Protein AF-A0A075FW03-F1 (afdb_monomer_lite)

InterPro domains:
  IPR003265 HhH-GPD domain [PF00730] (4-122)
  IPR003265 HhH-GPD domain [SM00478] (2-140)
  IPR003265 HhH-GPD domain [cd00056] (4-118)
  IPR011257 DNA glycosylase [SSF48150] (4-124)
  IPR023170 Helix-hairpin-helix, base-excision DNA repair, C-terminal [G3DSA:1.10.1670.10] (101-140)
  IPR052054 Oxidative DNA damage repair enzyme [PTHR10242] (3-126)

Sequence (140 aa):
MRLKKLCRKFGSRTKFEKREFFVFPRPERLANASLNDLNECGLGYRSKYVLDTSRAIASGEIDFGNLKKANYQTAKESLLKLPGVGDKVADCIMLFSLEKLEAFPLDTWMIKILQKYYTDKFSIEKLLQEKDMKIFIRKS

Foldseek 3Di:
DLQQLQQVQAFDWDDDPNDIDGDRHQLVSLLPDDLVSSVVSVPPPCSVLSNQLSVCVVVVLDDPVVLLVDAPVVNLVSQCVRRPDDLLNSLVCCVPPSVHVLRDRDDPVNLVVCVVPPVVQDDSVCVVPVSDSVSVPPPD

Organism: NCBI:txid1455915

Secondary structure (DSSP, 8-state):
-HHHHHHHHHSPEEEETTEEEEPPPPHHHHHTS-HHHHHHTT-TTHHHHHHHHHHHHHTT---HHHHHHS-HHHHHHHHTTSTT--HHHHHHHHHHHS--TT-----HHHHHHHHHH-TTT--HHHHHHS--THHHHTT-

Structure (mmCIF, N/CA/C/O backbone):
data_AF-A0A075FW03-F1
#
_entry.id   AF-A0A075FW03-F1
#
loop_
_atom_site.group_PDB
_atom_site.id
_atom_site.type_symbol
_atom_site.label_atom_id
_atom_site.label_alt_id
_atom_site.label_comp_id
_atom_site.label_asym_id
_atom_site.label_entity_id
_atom_site.label_seq_id
_atom_site.pdbx_PDB_ins_code
_atom_site.Cartn_x
_atom_site.Cartn_y
_atom_site.Cartn_z
_atom_site.occupancy
_atom_site.B_iso_or_equiv
_atom_site.auth_seq_id
_atom_site.auth_comp_id
_atom_site.auth_asym_id
_atom_site.auth_atom_id
_atom_site.pdbx_PDB_model_num
ATOM 1 N N . MET A 1 1 ? 1.815 14.020 -12.569 1.00 67.75 1 MET A N 1
ATOM 2 C CA . MET A 1 1 ? 1.155 12.940 -11.793 1.00 67.75 1 MET A CA 1
ATOM 3 C C . MET A 1 1 ? 2.101 11.741 -11.672 1.00 67.75 1 MET A C 1
ATOM 5 O O . MET A 1 1 ? 2.455 11.168 -12.694 1.00 67.75 1 MET A O 1
ATOM 9 N N . ARG A 1 2 ? 2.566 11.413 -10.455 1.00 89.19 2 ARG A N 1
ATOM 10 C CA . ARG A 1 2 ? 3.664 10.454 -10.167 1.00 89.19 2 ARG A CA 1
ATOM 11 C C . ARG A 1 2 ? 3.401 9.033 -10.687 1.00 89.19 2 ARG A C 1
ATOM 13 O O . ARG A 1 2 ? 4.263 8.453 -11.334 1.00 89.19 2 ARG A O 1
ATOM 20 N N . LEU A 1 3 ? 2.171 8.534 -10.531 1.00 92.88 3 LEU A N 1
ATOM 21 C CA . LEU A 1 3 ? 1.757 7.225 -11.060 1.00 92.88 3 LEU A CA 1
ATOM 22 C C . LEU A 1 3 ? 1.914 7.121 -12.585 1.00 92.88 3 LEU A C 1
ATOM 24 O O . LEU A 1 3 ? 2.368 6.100 -13.080 1.00 92.88 3 LEU A O 1
ATOM 28 N N . LYS A 1 4 ? 1.644 8.199 -13.339 1.00 93.69 4 LYS A N 1
ATOM 29 C CA . LYS A 1 4 ? 1.862 8.204 -14.798 1.00 93.69 4 LYS A CA 1
ATOM 30 C C . LYS A 1 4 ? 3.344 8.047 -15.158 1.00 93.69 4 LYS A C 1
ATOM 32 O O . LYS A 1 4 ? 3.642 7.412 -16.162 1.00 93.69 4 LYS A O 1
ATOM 37 N N . LYS A 1 5 ? 4.266 8.609 -14.362 1.00 95.88 5 LYS A N 1
ATOM 38 C CA . LYS A 1 5 ? 5.715 8.417 -14.561 1.00 95.88 5 LYS A CA 1
ATOM 39 C C . LYS A 1 5 ? 6.112 6.964 -14.296 1.00 95.88 5 LYS A C 1
ATOM 41 O O . LYS A 1 5 ? 6.796 6.377 -15.124 1.00 95.88 5 LYS A O 1
ATOM 46 N N . LEU A 1 6 ? 5.600 6.384 -13.208 1.00 96.44 6 LEU A N 1
ATOM 47 C CA . LEU A 1 6 ? 5.825 4.980 -12.864 1.00 96.44 6 LEU A CA 1
ATOM 48 C C . LEU A 1 6 ? 5.343 4.039 -13.980 1.00 96.44 6 LEU A C 1
ATOM 50 O O . LEU A 1 6 ? 6.113 3.206 -14.449 1.00 96.44 6 LEU A O 1
ATOM 54 N N . CYS A 1 7 ? 4.109 4.218 -14.467 1.00 96.69 7 CYS A N 1
ATOM 55 C CA . CYS A 1 7 ? 3.585 3.419 -15.576 1.00 96.69 7 CYS A CA 1
ATOM 56 C C . CYS A 1 7 ? 4.388 3.633 -16.863 1.00 96.69 7 CYS A C 1
ATOM 58 O O . CYS A 1 7 ? 4.681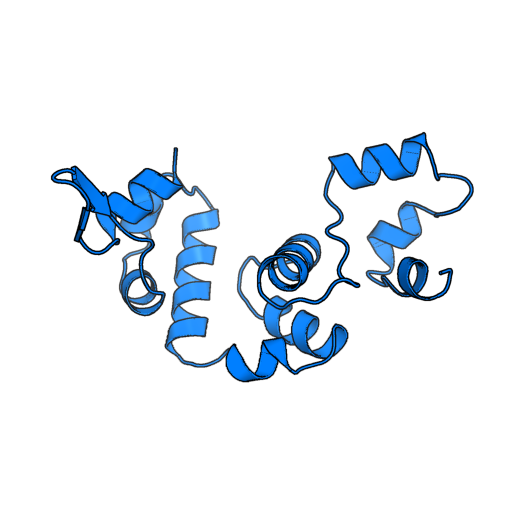 2.675 -17.554 1.00 96.69 7 CYS A O 1
ATOM 60 N N . ARG A 1 8 ? 4.806 4.857 -17.195 1.00 95.31 8 ARG A N 1
ATOM 61 C CA . ARG A 1 8 ? 5.630 5.081 -18.396 1.00 95.31 8 ARG A CA 1
ATOM 62 C C . ARG A 1 8 ? 6.991 4.384 -18.329 1.00 95.31 8 ARG A C 1
ATOM 64 O O . ARG A 1 8 ? 7.454 3.906 -19.355 1.00 95.31 8 ARG A O 1
ATOM 71 N N . LYS A 1 9 ? 7.622 4.344 -17.149 1.00 96.38 9 LYS A N 1
ATOM 72 C CA . LYS A 1 9 ? 8.961 3.761 -16.972 1.00 96.38 9 LYS A CA 1
ATOM 73 C C . LYS A 1 9 ? 8.931 2.235 -16.841 1.00 96.38 9 LYS A C 1
ATOM 75 O O . LYS A 1 9 ? 9.769 1.563 -17.428 1.00 96.38 9 LYS A O 1
ATOM 80 N N . PHE A 1 10 ? 7.962 1.685 -16.108 1.00 97.31 10 PHE A N 1
ATOM 81 C CA . PHE A 1 10 ? 7.910 0.251 -15.785 1.00 97.31 10 PHE A CA 1
ATOM 82 C C . PHE A 1 10 ? 6.667 -0.469 -16.330 1.00 97.31 10 PHE A C 1
ATOM 84 O O . PHE A 1 10 ? 6.594 -1.695 -16.347 1.00 97.31 10 PHE A O 1
ATOM 91 N N . GLY A 1 11 ? 5.649 0.254 -16.769 1.00 96.56 11 GLY A N 1
ATOM 92 C CA . GLY A 1 11 ? 4.444 -0.339 -17.335 1.00 96.56 11 GLY A CA 1
ATOM 93 C C . GLY A 1 11 ? 4.700 -0.990 -18.689 1.00 96.56 11 GLY A C 1
ATOM 94 O O . GLY A 1 11 ? 5.555 -0.560 -19.462 1.00 96.56 11 GLY A O 1
ATOM 95 N N . SER A 1 12 ? 3.936 -2.033 -19.000 1.00 95.69 12 SER A N 1
ATOM 96 C CA . SER A 1 12 ? 3.938 -2.604 -20.347 1.00 95.69 12 SER A CA 1
ATOM 97 C C . SER A 1 12 ? 3.117 -1.727 -21.292 1.00 95.69 12 SER A C 1
ATOM 99 O O . SER A 1 12 ? 2.070 -1.192 -20.914 1.00 95.69 12 SER A O 1
ATOM 101 N N . ARG A 1 13 ? 3.591 -1.577 -22.531 1.00 95.62 13 ARG A N 1
ATOM 102 C CA . ARG A 1 13 ? 2.870 -0.842 -23.575 1.00 95.62 13 ARG A CA 1
ATOM 103 C C . ARG A 1 13 ? 1.673 -1.657 -24.049 1.00 95.62 13 ARG A C 1
ATOM 105 O O . ARG A 1 13 ? 1.799 -2.851 -24.297 1.00 95.62 13 ARG A O 1
ATOM 112 N N . THR A 1 14 ? 0.532 -0.996 -24.197 1.00 95.06 14 THR A N 1
ATOM 113 C CA . THR A 1 14 ? -0.678 -1.559 -24.801 1.00 95.06 14 THR A CA 1
ATOM 114 C C . THR A 1 14 ? -1.313 -0.549 -25.751 1.00 95.06 14 THR A C 1
ATOM 116 O O . THR A 1 14 ? -1.100 0.660 -25.617 1.00 95.06 14 THR A O 1
ATOM 119 N N . LYS A 1 15 ? -2.074 -1.038 -26.731 1.00 95.62 15 LYS A N 1
ATOM 120 C CA . LYS A 1 15 ? -2.795 -0.217 -27.705 1.00 95.62 15 LYS A CA 1
ATOM 121 C C . LYS A 1 15 ? -4.287 -0.457 -27.562 1.00 95.62 15 LYS A C 1
ATOM 123 O O . LYS A 1 15 ? -4.732 -1.598 -27.566 1.00 95.62 15 LYS A O 1
ATOM 128 N N . PHE A 1 16 ? -5.044 0.627 -27.477 1.00 93.31 16 PHE A N 1
ATOM 129 C CA . PHE A 1 16 ? -6.501 0.599 -27.482 1.00 93.31 16 PHE A CA 1
ATOM 130 C C . PHE A 1 16 ? -7.000 1.776 -28.321 1.00 93.31 16 PHE A C 1
ATOM 132 O O . PHE A 1 16 ? -6.510 2.891 -28.153 1.00 93.31 16 PHE A O 1
ATOM 139 N N . GLU A 1 17 ? -7.894 1.521 -29.280 1.00 92.00 17 GLU A N 1
ATOM 140 C CA . GLU A 1 17 ? -8.464 2.548 -30.174 1.00 92.00 17 GLU A CA 1
ATOM 141 C C . GLU A 1 17 ? -7.416 3.498 -30.793 1.00 92.00 17 GLU A C 1
ATOM 143 O O . GLU A 1 17 ? -7.543 4.721 -30.766 1.00 92.00 17 GLU A O 1
ATOM 148 N N . LYS A 1 18 ? -6.331 2.928 -31.342 1.00 92.81 18 LYS A N 1
ATOM 149 C CA . LYS A 1 18 ? -5.205 3.664 -31.963 1.00 92.81 18 LYS A CA 1
ATOM 150 C C . LYS A 1 18 ? -4.427 4.589 -31.008 1.00 92.81 18 LYS A C 1
ATOM 152 O O . LYS A 1 18 ? -3.574 5.346 -31.464 1.00 92.81 18 LYS A O 1
ATOM 157 N N . ARG A 1 19 ? -4.661 4.512 -29.696 1.00 93.25 19 ARG A N 1
ATOM 158 C CA . ARG A 1 19 ? -3.901 5.230 -28.664 1.00 93.25 19 ARG A CA 1
ATOM 159 C C . ARG A 1 19 ? -2.996 4.272 -27.903 1.00 93.25 19 ARG A C 1
ATOM 161 O O . ARG A 1 19 ? -3.362 3.130 -27.625 1.00 93.25 19 ARG A O 1
ATOM 168 N N . GLU A 1 20 ? -1.802 4.749 -27.571 1.00 93.94 20 GLU A N 1
ATOM 169 C CA . GLU A 1 20 ? -0.844 3.997 -26.765 1.00 93.94 20 GLU A CA 1
ATOM 170 C C . GLU A 1 20 ? -1.005 4.321 -25.282 1.00 93.94 20 GLU A C 1
ATOM 172 O O . GLU A 1 20 ? -1.053 5.484 -24.874 1.00 93.94 20 GLU A O 1
ATOM 177 N N . PHE A 1 21 ? -1.033 3.271 -24.469 1.00 94.31 21 PHE A N 1
ATOM 178 C CA . PHE A 1 21 ? -1.115 3.351 -23.021 1.00 94.31 21 PHE A CA 1
ATOM 179 C C . PHE A 1 21 ? 0.000 2.533 -22.384 1.00 94.31 21 PHE A C 1
ATOM 181 O O . PHE A 1 21 ? 0.539 1.596 -22.972 1.00 94.31 21 PHE A O 1
ATOM 188 N N . PHE A 1 22 ? 0.312 2.878 -21.140 1.00 96.00 22 PHE A N 1
ATOM 189 C CA . PHE A 1 22 ? 1.193 2.096 -20.291 1.00 96.00 22 PHE A CA 1
ATOM 190 C C . PHE A 1 22 ? 0.382 1.598 -19.103 1.00 96.00 22 PHE A C 1
ATOM 192 O O . PHE A 1 22 ? -0.126 2.409 -18.323 1.00 96.00 22 PHE A O 1
ATOM 199 N N . VAL A 1 23 ? 0.236 0.279 -18.986 1.00 96.00 23 VAL A N 1
ATOM 200 C CA . VAL A 1 23 ? -0.501 -0.330 -17.870 1.00 96.00 23 VAL A CA 1
ATOM 201 C C . VAL A 1 23 ? 0.305 -0.248 -16.579 1.00 96.00 23 VAL A C 1
ATOM 203 O O . VAL A 1 23 ? 1.515 -0.019 -16.602 1.00 96.00 23 VAL A O 1
ATOM 206 N N . PHE A 1 24 ? -0.359 -0.424 -15.438 1.00 96.81 24 PHE A N 1
ATOM 207 C CA . PHE A 1 24 ? 0.337 -0.459 -14.157 1.00 96.81 24 PHE A CA 1
ATOM 208 C C . PHE A 1 24 ? 1.370 -1.607 -14.141 1.00 96.81 24 PHE A C 1
ATOM 210 O O . PHE A 1 24 ? 1.060 -2.705 -14.615 1.00 96.81 24 PHE A O 1
ATOM 217 N N . PRO A 1 25 ? 2.607 -1.365 -13.673 1.00 97.00 25 PRO A N 1
ATOM 218 C CA . PRO A 1 25 ? 3.651 -2.385 -13.658 1.00 97.00 25 PRO A CA 1
ATOM 219 C C . PRO A 1 25 ? 3.298 -3.532 -12.709 1.00 97.00 25 PRO A C 1
ATOM 221 O O . PRO A 1 25 ? 2.714 -3.313 -11.648 1.00 97.00 25 PRO A O 1
ATOM 224 N N . ARG A 1 26 ? 3.699 -4.754 -13.071 1.00 96.00 26 ARG A N 1
ATOM 225 C CA . ARG A 1 26 ? 3.610 -5.894 -12.155 1.00 96.00 26 ARG A CA 1
ATOM 226 C C . ARG A 1 26 ? 4.661 -5.784 -11.036 1.00 96.00 26 ARG A C 1
ATOM 228 O O . ARG A 1 26 ? 5.718 -5.186 -11.281 1.00 96.00 26 ARG A O 1
ATOM 235 N N . PRO A 1 27 ? 4.414 -6.372 -9.850 1.00 96.00 27 PRO A N 1
ATOM 236 C CA . PRO A 1 27 ? 5.351 -6.333 -8.729 1.00 96.00 27 PRO A CA 1
ATOM 237 C C . PRO A 1 27 ? 6.750 -6.837 -9.092 1.00 96.00 27 PRO A C 1
ATOM 239 O O . PRO A 1 27 ? 7.730 -6.203 -8.723 1.00 96.00 27 PRO A O 1
ATOM 242 N N . GLU A 1 28 ? 6.871 -7.890 -9.904 1.00 96.88 28 GLU A N 1
ATOM 243 C CA . GLU A 1 28 ? 8.167 -8.490 -10.258 1.00 96.88 28 GLU A CA 1
ATOM 244 C C . GLU A 1 28 ? 9.049 -7.510 -11.039 1.00 96.88 28 GLU A C 1
ATOM 246 O O . GLU A 1 28 ? 10.271 -7.487 -10.892 1.00 96.88 28 GLU A O 1
ATOM 251 N N . ARG A 1 29 ? 8.441 -6.642 -11.856 1.00 97.56 29 ARG A N 1
ATOM 252 C CA . ARG A 1 29 ? 9.195 -5.617 -12.583 1.00 97.56 29 ARG A CA 1
ATOM 253 C C . ARG A 1 29 ? 9.677 -4.506 -11.654 1.00 97.56 29 ARG A C 1
ATOM 255 O O . ARG A 1 29 ? 10.777 -3.999 -11.846 1.00 97.56 29 ARG A O 1
ATOM 262 N N . LEU A 1 30 ? 8.875 -4.133 -10.659 1.00 97.81 30 LEU A N 1
ATOM 263 C CA . LEU A 1 30 ? 9.276 -3.146 -9.657 1.00 97.81 30 LEU A CA 1
ATOM 264 C C . LEU A 1 30 ? 10.308 -3.715 -8.671 1.00 97.81 30 LEU A C 1
ATOM 266 O O . LEU A 1 30 ? 11.195 -2.983 -8.248 1.00 97.81 30 LEU A O 1
ATOM 270 N N . ALA A 1 31 ? 10.239 -5.009 -8.351 1.00 97.50 31 ALA A N 1
ATOM 271 C CA . ALA A 1 31 ? 11.185 -5.696 -7.470 1.00 97.50 31 ALA A CA 1
ATOM 272 C C . ALA A 1 31 ? 12.620 -5.710 -8.030 1.00 97.50 31 ALA A C 1
ATOM 274 O O . ALA A 1 31 ? 13.585 -5.623 -7.265 1.00 97.50 31 ALA A O 1
ATOM 275 N N . ASN A 1 32 ? 12.734 -5.774 -9.362 1.00 97.62 32 ASN A N 1
ATOM 276 C CA . ASN A 1 32 ? 13.989 -5.736 -10.114 1.00 97.62 32 ASN A CA 1
ATOM 277 C C . ASN A 1 32 ? 14.481 -4.311 -10.435 1.00 97.62 32 ASN A C 1
ATOM 279 O O . ASN A 1 32 ? 15.549 -4.152 -11.022 1.00 97.62 32 ASN A O 1
ATOM 283 N N . ALA A 1 33 ? 13.721 -3.269 -10.088 1.00 97.31 33 ALA A N 1
ATOM 284 C CA . ALA A 1 33 ? 14.141 -1.889 -10.311 1.00 97.31 33 ALA A CA 1
ATOM 285 C C . ALA A 1 33 ? 15.227 -1.462 -9.310 1.00 97.31 33 ALA A C 1
ATOM 287 O O . ALA A 1 33 ? 15.284 -1.948 -8.177 1.00 97.31 33 ALA A O 1
ATOM 288 N N . SER A 1 34 ? 16.055 -0.486 -9.693 1.00 97.31 34 SER A N 1
ATOM 289 C CA . SER A 1 34 ? 16.917 0.191 -8.724 1.00 97.31 34 SER A CA 1
ATOM 290 C C . SER A 1 34 ? 16.117 1.217 -7.911 1.00 97.31 34 SER A C 1
ATOM 292 O O . SER A 1 34 ? 15.124 1.788 -8.376 1.00 97.31 34 SER A O 1
ATOM 294 N N . LEU A 1 35 ? 16.570 1.512 -6.687 1.00 97.38 35 LEU A N 1
ATOM 295 C CA . LEU A 1 35 ? 15.962 2.574 -5.880 1.00 97.38 35 LEU A CA 1
ATOM 296 C C . LEU A 1 35 ? 16.057 3.941 -6.581 1.00 97.38 35 LEU A C 1
ATOM 298 O O . LEU A 1 35 ? 15.125 4.743 -6.493 1.00 97.38 35 LEU A O 1
ATOM 302 N N . ASN A 1 36 ? 17.151 4.190 -7.311 1.00 97.38 36 ASN A N 1
ATOM 303 C CA . ASN A 1 36 ? 17.332 5.419 -8.077 1.00 97.38 36 ASN A CA 1
ATOM 304 C C . ASN A 1 36 ? 16.267 5.562 -9.177 1.00 97.38 36 ASN A C 1
ATOM 306 O O . ASN A 1 36 ? 15.647 6.617 -9.306 1.00 97.38 36 ASN A O 1
ATOM 310 N N . ASP A 1 37 ? 15.954 4.477 -9.890 1.00 96.06 37 ASP A N 1
ATOM 311 C CA . ASP A 1 37 ? 14.937 4.516 -10.940 1.00 96.06 37 ASP A CA 1
ATOM 312 C C . ASP A 1 37 ? 13.543 4.880 -10.418 1.00 96.06 37 ASP A C 1
ATOM 314 O O . ASP A 1 37 ? 12.777 5.579 -11.093 1.00 96.06 37 ASP A O 1
ATOM 318 N N . LEU A 1 38 ? 13.208 4.403 -9.217 1.00 96.56 38 LEU A N 1
ATOM 319 C CA . LEU A 1 38 ? 11.954 4.725 -8.538 1.00 96.56 38 LEU A CA 1
ATOM 320 C C . LEU A 1 38 ? 11.947 6.166 -8.009 1.00 96.56 38 LEU A C 1
ATOM 322 O O . LEU A 1 38 ? 10.910 6.834 -8.068 1.00 96.56 38 LEU A O 1
ATOM 326 N N . ASN A 1 39 ? 13.097 6.682 -7.563 1.00 96.44 39 ASN A N 1
ATOM 327 C CA . ASN A 1 39 ? 13.239 8.080 -7.153 1.00 96.44 39 ASN A CA 1
ATOM 328 C C . ASN A 1 39 ? 12.961 9.049 -8.308 1.00 96.44 39 ASN A C 1
ATOM 330 O O . ASN A 1 39 ? 12.230 10.023 -8.119 1.00 96.44 39 ASN A O 1
ATOM 334 N N . GLU A 1 40 ? 13.426 8.742 -9.520 1.00 96.31 40 GLU A N 1
ATOM 335 C CA . GLU A 1 40 ? 13.143 9.534 -10.728 1.00 96.31 40 GLU A CA 1
ATOM 336 C C . GLU A 1 40 ? 11.640 9.606 -11.070 1.00 96.31 40 GLU A C 1
ATOM 338 O O . GLU A 1 40 ? 11.159 10.572 -11.679 1.00 96.31 40 GLU A O 1
ATOM 343 N N . CYS A 1 41 ? 10.847 8.627 -10.616 1.00 96.19 41 CYS A N 1
ATOM 344 C CA . CYS A 1 41 ? 9.388 8.659 -10.748 1.00 96.19 41 CYS A CA 1
ATOM 345 C C . CYS A 1 41 ? 8.719 9.682 -9.804 1.00 96.19 41 CYS A C 1
ATOM 347 O O . CYS A 1 41 ? 7.522 9.967 -9.940 1.00 96.19 41 CYS A O 1
ATOM 349 N N . GLY A 1 42 ? 9.476 10.284 -8.880 1.00 94.94 42 GLY A N 1
ATOM 350 C CA . GLY A 1 42 ? 9.026 11.344 -7.982 1.00 94.94 42 GLY A CA 1
ATOM 351 C C . GLY A 1 42 ? 8.204 10.845 -6.795 1.00 94.94 42 GLY A C 1
ATOM 352 O O . GLY A 1 42 ? 7.345 11.581 -6.307 1.00 94.94 42 GLY A O 1
ATOM 353 N N . LEU A 1 43 ? 8.419 9.601 -6.353 1.00 93.62 43 LEU A N 1
ATOM 354 C CA . LEU A 1 43 ? 7.735 9.008 -5.195 1.00 93.62 43 LEU A CA 1
ATOM 355 C C . LEU A 1 43 ? 8.270 9.544 -3.849 1.00 93.62 43 LEU A C 1
ATOM 357 O O . LEU A 1 43 ? 7.575 9.456 -2.830 1.00 93.62 43 LEU A O 1
ATOM 361 N N . GLY A 1 44 ? 9.465 10.146 -3.849 1.00 94.94 44 GLY A N 1
ATOM 362 C CA . GLY A 1 44 ? 10.146 10.640 -2.650 1.00 94.94 44 GLY A CA 1
ATOM 363 C C . GLY A 1 44 ? 10.560 9.485 -1.740 1.00 94.94 44 GLY A C 1
ATOM 364 O O . GLY A 1 44 ? 10.917 8.414 -2.219 1.00 94.94 44 GLY A O 1
ATOM 365 N N . TYR A 1 45 ? 10.427 9.652 -0.423 1.00 94.81 45 TYR A N 1
ATOM 366 C CA . TYR A 1 45 ? 10.743 8.591 0.546 1.00 94.81 45 TYR A CA 1
ATOM 367 C C . TYR A 1 45 ? 9.972 7.276 0.307 1.00 94.81 45 TYR A C 1
ATOM 369 O O . TYR A 1 45 ? 10.421 6.205 0.708 1.00 94.81 45 TYR A O 1
ATOM 377 N N . ARG A 1 46 ? 8.827 7.333 -0.391 1.00 96.06 46 ARG A N 1
ATOM 378 C CA . ARG A 1 46 ? 8.008 6.154 -0.709 1.00 96.06 46 ARG A CA 1
ATOM 379 C C . ARG A 1 46 ? 8.645 5.231 -1.745 1.00 96.06 46 ARG A C 1
ATOM 381 O O . ARG A 1 46 ? 8.195 4.096 -1.853 1.00 96.06 46 ARG A O 1
ATOM 388 N N . SER A 1 47 ? 9.668 5.668 -2.485 1.00 97.12 47 SER A N 1
ATOM 389 C CA . SER A 1 47 ? 10.379 4.798 -3.433 1.00 97.12 47 SER A CA 1
ATOM 390 C C . SER A 1 47 ? 10.899 3.533 -2.753 1.00 97.12 47 SER A C 1
ATOM 392 O O . SER A 1 47 ? 10.753 2.447 -3.305 1.00 97.12 47 SER A O 1
ATOM 394 N N . LYS A 1 48 ? 11.431 3.666 -1.528 1.00 97.50 48 LYS A N 1
ATOM 395 C CA . LYS A 1 48 ? 11.915 2.529 -0.737 1.00 97.50 48 LYS A CA 1
ATOM 396 C C . LYS A 1 48 ? 10.780 1.562 -0.394 1.00 97.50 48 LYS A C 1
ATOM 398 O O . LYS A 1 48 ? 10.917 0.369 -0.618 1.00 97.50 48 LYS A O 1
ATOM 403 N N . TYR A 1 49 ? 9.639 2.076 0.066 1.00 97.69 49 TYR A N 1
ATOM 404 C CA . TYR A 1 49 ? 8.473 1.243 0.377 1.00 97.69 49 TYR A CA 1
ATOM 405 C C . TYR A 1 49 ? 7.928 0.514 -0.847 1.00 97.69 49 TYR A C 1
ATOM 407 O O . TYR A 1 49 ? 7.602 -0.663 -0.749 1.00 97.69 49 TYR A O 1
ATOM 415 N N . VAL A 1 50 ? 7.865 1.185 -2.002 1.00 97.62 50 VAL A N 1
ATOM 416 C CA . VAL A 1 50 ? 7.436 0.552 -3.256 1.00 97.62 50 VAL A CA 1
ATOM 417 C C . VAL A 1 50 ? 8.398 -0.563 -3.654 1.00 97.62 50 VAL A C 1
ATOM 419 O O . VAL A 1 50 ? 7.930 -1.640 -4.014 1.00 97.62 50 VAL A O 1
ATOM 422 N N . LEU A 1 51 ? 9.711 -0.337 -3.561 1.00 98.06 51 LEU A N 1
ATOM 423 C CA . LEU A 1 51 ? 10.715 -1.352 -3.878 1.00 98.06 51 LEU A CA 1
ATOM 424 C C . LEU A 1 51 ? 10.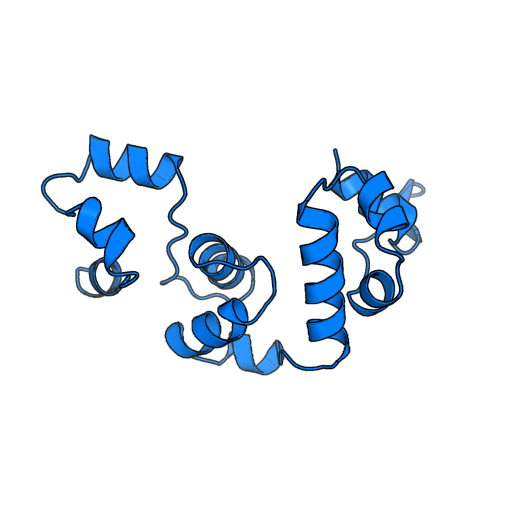600 -2.568 -2.953 1.00 98.06 51 LEU A C 1
ATOM 426 O O . LEU A 1 51 ? 10.446 -3.691 -3.429 1.00 98.06 51 LEU A O 1
ATOM 430 N N . ASP A 1 52 ? 10.632 -2.336 -1.642 1.00 97.62 52 ASP A N 1
ATOM 431 C CA . ASP A 1 52 ? 10.645 -3.407 -0.645 1.00 97.62 52 ASP A CA 1
ATOM 432 C C . ASP A 1 52 ? 9.319 -4.184 -0.641 1.00 97.62 52 ASP A C 1
ATOM 434 O O . ASP A 1 52 ? 9.327 -5.411 -0.626 1.00 97.62 52 ASP A O 1
ATOM 438 N N . THR A 1 53 ? 8.178 -3.494 -0.761 1.00 97.25 53 THR A N 1
ATOM 439 C CA . THR A 1 53 ? 6.862 -4.145 -0.902 1.00 97.25 53 THR A CA 1
ATOM 440 C C . THR A 1 53 ? 6.778 -4.969 -2.180 1.00 97.25 53 THR A C 1
ATOM 442 O O . THR A 1 53 ? 6.257 -6.080 -2.162 1.00 97.25 53 THR A O 1
ATOM 445 N N . SER A 1 54 ? 7.305 -4.461 -3.298 1.00 97.38 54 SER A N 1
ATOM 446 C CA . SER A 1 54 ? 7.300 -5.213 -4.558 1.00 97.38 54 SER A CA 1
ATOM 447 C C . SER A 1 54 ? 8.145 -6.480 -4.457 1.00 97.38 54 SER A C 1
ATOM 449 O O . SER A 1 54 ? 7.757 -7.501 -5.015 1.00 97.38 54 SER A O 1
ATOM 451 N N . ARG A 1 55 ? 9.265 -6.434 -3.721 1.00 97.12 55 ARG A N 1
ATOM 452 C CA . ARG A 1 55 ? 10.105 -7.606 -3.440 1.00 97.12 55 ARG A CA 1
ATOM 453 C C . ARG A 1 55 ? 9.390 -8.628 -2.563 1.00 97.12 55 ARG A C 1
ATOM 455 O O . ARG A 1 55 ? 9.370 -9.786 -2.952 1.00 97.12 55 ARG A O 1
ATOM 462 N N . ALA A 1 56 ? 8.758 -8.197 -1.471 1.00 95.38 56 ALA A N 1
ATOM 463 C CA . ALA A 1 56 ? 7.978 -9.077 -0.594 1.00 95.38 56 ALA A CA 1
ATOM 464 C C . ALA A 1 56 ? 6.809 -9.753 -1.336 1.00 95.38 56 ALA A C 1
ATOM 466 O O . ALA A 1 56 ? 6.502 -10.926 -1.144 1.00 95.38 56 ALA A O 1
ATOM 467 N N . ILE A 1 57 ? 6.155 -9.026 -2.244 1.00 95.31 57 ILE A N 1
ATOM 468 C CA . ILE A 1 57 ? 5.102 -9.606 -3.082 1.00 95.31 57 ILE A CA 1
ATOM 469 C C . ILE A 1 57 ? 5.692 -10.600 -4.092 1.00 95.31 57 ILE A C 1
ATOM 471 O O . ILE A 1 57 ? 5.164 -11.697 -4.247 1.00 95.31 57 ILE A O 1
ATOM 475 N N . ALA A 1 58 ? 6.782 -10.236 -4.772 1.00 95.44 58 ALA A N 1
ATOM 476 C CA . ALA A 1 58 ? 7.410 -11.084 -5.783 1.00 95.44 58 ALA A CA 1
ATOM 477 C C . ALA A 1 58 ? 8.053 -12.358 -5.198 1.00 95.44 58 ALA A C 1
ATOM 479 O O . ALA A 1 58 ? 8.153 -13.355 -5.908 1.00 95.44 58 ALA A O 1
ATOM 480 N N . SER A 1 59 ? 8.467 -12.343 -3.925 1.00 94.62 59 SER A N 1
ATOM 481 C CA . SER A 1 59 ? 8.953 -13.525 -3.195 1.00 94.62 59 SER A CA 1
ATOM 482 C C . SER A 1 59 ? 7.827 -14.460 -2.736 1.00 94.62 59 SER A C 1
ATOM 484 O O . SER A 1 59 ? 8.109 -15.578 -2.311 1.00 94.62 59 SER A O 1
ATOM 486 N N . GLY A 1 60 ? 6.561 -14.036 -2.837 1.00 91.19 60 GLY A N 1
ATOM 487 C CA . GLY A 1 60 ? 5.404 -14.820 -2.408 1.00 91.19 60 GLY A CA 1
ATOM 488 C C . GLY A 1 60 ? 5.085 -14.715 -0.914 1.00 91.19 60 GLY A C 1
ATOM 489 O O . GLY A 1 60 ? 4.330 -15.539 -0.406 1.00 91.19 60 GLY A O 1
ATOM 490 N N . GLU A 1 61 ? 5.605 -13.710 -0.198 1.00 89.38 61 GLU A N 1
ATOM 491 C CA . GLU A 1 61 ? 5.299 -13.507 1.233 1.00 89.38 61 GLU A CA 1
ATOM 492 C C . GLU A 1 61 ? 3.822 -13.164 1.491 1.00 89.38 61 GLU A C 1
ATOM 494 O O . GLU A 1 61 ? 3.332 -13.313 2.613 1.00 89.38 61 GLU A O 1
ATOM 499 N N . ILE A 1 62 ? 3.101 -12.712 0.459 1.00 88.12 62 ILE A N 1
ATOM 500 C CA . ILE A 1 62 ? 1.672 -12.400 0.515 1.00 88.12 62 ILE A CA 1
ATOM 501 C C . ILE A 1 62 ? 0.904 -13.261 -0.486 1.00 88.12 62 ILE A C 1
ATOM 503 O O . ILE A 1 62 ? 1.083 -13.145 -1.698 1.00 88.12 62 ILE A O 1
ATOM 507 N N . ASP A 1 63 ? -0.047 -14.036 0.027 1.00 87.19 63 ASP A N 1
ATOM 508 C CA . ASP A 1 63 ? -1.024 -14.756 -0.783 1.00 87.19 63 ASP A CA 1
ATOM 509 C C . ASP A 1 63 ? -2.319 -13.941 -0.931 1.00 87.19 63 ASP A C 1
ATOM 511 O O . ASP A 1 63 ? -3.217 -13.976 -0.083 1.00 87.19 63 ASP A O 1
ATOM 515 N N . PHE A 1 64 ? -2.437 -13.212 -2.042 1.00 84.94 64 PHE A N 1
ATOM 516 C CA . PHE A 1 64 ? -3.630 -12.413 -2.346 1.00 84.94 64 PHE A CA 1
ATOM 517 C C . PHE A 1 64 ? -4.908 -13.246 -2.526 1.00 84.94 64 PHE A C 1
ATOM 519 O O . PHE A 1 64 ? -5.999 -12.748 -2.239 1.00 84.94 64 PHE A O 1
ATOM 526 N N . GLY A 1 65 ? -4.797 -14.500 -2.978 1.00 85.31 65 GLY A N 1
ATOM 527 C CA . GLY A 1 65 ? -5.949 -15.387 -3.151 1.00 85.31 65 GLY A CA 1
ATOM 528 C C . GLY A 1 65 ? -6.578 -15.753 -1.808 1.00 85.31 65 GLY A C 1
ATOM 529 O O . GLY A 1 65 ? -7.805 -15.763 -1.671 1.00 85.31 65 GLY A O 1
ATOM 530 N N . ASN A 1 66 ? -5.735 -15.975 -0.799 1.00 90.19 66 ASN A N 1
ATOM 531 C CA . ASN A 1 66 ? -6.171 -16.218 0.570 1.00 90.19 66 ASN A CA 1
ATOM 532 C C . ASN A 1 66 ? -6.606 -14.938 1.296 1.00 90.19 66 ASN A C 1
ATOM 534 O O . ASN A 1 66 ? -7.584 -14.988 2.042 1.00 90.19 66 ASN A O 1
ATOM 538 N N . LEU A 1 67 ? -5.986 -13.779 1.032 1.00 93.06 67 LEU A N 1
ATOM 539 C CA . LEU A 1 67 ? -6.380 -12.504 1.656 1.00 93.06 67 LEU A CA 1
ATOM 540 C C . LEU A 1 67 ? -7.856 -12.149 1.438 1.00 93.06 67 LEU A C 1
ATOM 542 O O . LEU A 1 67 ? -8.517 -11.674 2.361 1.00 93.06 67 LEU A O 1
ATOM 546 N N . LYS A 1 68 ? -8.395 -12.395 0.237 1.00 91.88 68 LYS A N 1
ATOM 547 C CA . LYS A 1 68 ? -9.807 -12.101 -0.056 1.00 91.88 68 LYS A CA 1
ATOM 548 C C . LYS A 1 68 ? -10.762 -12.992 0.750 1.00 91.88 68 LYS A C 1
ATOM 550 O O . LYS A 1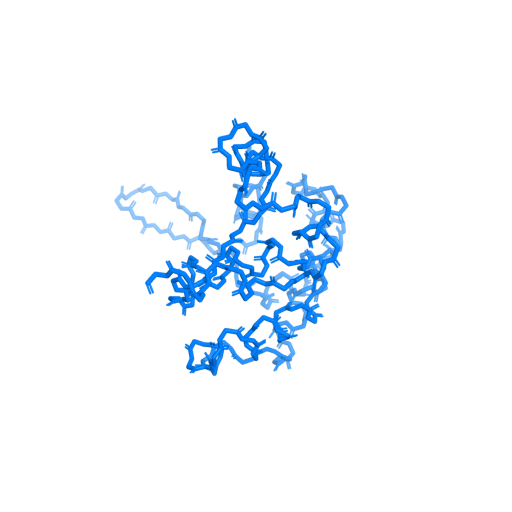 68 ? -11.818 -12.532 1.183 1.00 91.88 68 LYS A O 1
ATOM 555 N N . LYS A 1 69 ? -10.387 -14.252 0.989 1.00 93.62 69 LYS A N 1
ATOM 556 C CA . LYS A 1 69 ? -11.189 -15.233 1.744 1.00 93.62 69 LYS A CA 1
ATOM 557 C C . LYS A 1 69 ? -11.034 -15.091 3.259 1.00 93.62 69 LYS A C 1
ATOM 559 O O . LYS A 1 69 ? -11.959 -15.421 3.995 1.00 93.62 69 LYS A O 1
ATOM 564 N N . ALA A 1 70 ? -9.881 -14.611 3.719 1.00 94.88 70 ALA A N 1
ATOM 565 C CA . ALA A 1 70 ? -9.590 -14.404 5.131 1.00 94.88 70 ALA A CA 1
ATOM 566 C C . ALA A 1 70 ? -10.558 -13.396 5.771 1.00 94.88 70 ALA A C 1
ATOM 568 O O . ALA A 1 70 ? -11.114 -12.527 5.100 1.00 94.88 70 ALA A O 1
ATOM 569 N N . ASN A 1 71 ? -10.760 -13.490 7.085 1.00 94.94 71 ASN A N 1
ATOM 570 C CA . ASN A 1 71 ? -11.500 -12.463 7.818 1.00 94.94 71 ASN A CA 1
ATOM 571 C C . ASN A 1 71 ? -10.701 -11.144 7.876 1.00 94.94 71 ASN A C 1
ATOM 573 O O . ASN A 1 71 ? -9.499 -11.119 7.596 1.00 94.94 71 ASN A O 1
ATOM 577 N N . TYR A 1 72 ? -11.378 -10.061 8.264 1.00 93.50 72 TYR A N 1
ATOM 578 C CA . TYR A 1 72 ? -10.791 -8.730 8.408 1.00 93.50 72 TYR A CA 1
ATOM 579 C C . TYR A 1 72 ? -9.450 -8.729 9.158 1.00 93.50 72 TYR A C 1
ATOM 581 O O . TYR A 1 72 ? -8.458 -8.200 8.660 1.00 93.50 72 TYR A O 1
ATOM 589 N N . GLN A 1 73 ? -9.406 -9.352 10.338 1.00 93.75 73 GLN A N 1
ATOM 590 C CA . GLN A 1 73 ? -8.254 -9.284 11.232 1.00 93.75 73 GLN A CA 1
ATOM 591 C C . GLN A 1 73 ? -7.029 -9.974 10.624 1.00 93.75 73 GLN A C 1
ATOM 593 O O . GLN A 1 73 ? -5.958 -9.378 10.534 1.00 93.75 73 GLN A O 1
ATOM 598 N N . THR A 1 74 ? -7.203 -11.199 10.124 1.00 94.44 74 THR A N 1
ATOM 599 C CA . THR A 1 74 ? -6.126 -11.968 9.489 1.00 94.44 74 THR A CA 1
ATOM 600 C C . THR A 1 74 ? -5.624 -11.293 8.209 1.00 94.44 74 THR A C 1
ATOM 602 O O . THR A 1 74 ? -4.416 -11.271 7.945 1.00 94.44 74 THR A O 1
ATOM 605 N N . ALA A 1 75 ? -6.529 -10.706 7.416 1.00 95.31 75 ALA A N 1
ATOM 606 C CA . ALA A 1 75 ? -6.154 -9.952 6.224 1.00 95.31 75 ALA A CA 1
ATOM 607 C C . ALA A 1 75 ? -5.358 -8.688 6.587 1.00 95.31 75 ALA A C 1
ATOM 609 O O . ALA A 1 75 ? -4.307 -8.436 5.992 1.00 95.31 75 ALA A O 1
ATOM 610 N N . LYS A 1 76 ? -5.801 -7.934 7.603 1.00 94.50 76 LYS A N 1
ATOM 611 C CA . LYS A 1 76 ? -5.100 -6.740 8.087 1.00 94.50 76 LYS A CA 1
ATOM 612 C C . LYS A 1 76 ? -3.702 -7.076 8.594 1.00 94.50 76 LYS A C 1
ATOM 614 O O . LYS A 1 76 ? -2.739 -6.450 8.163 1.00 94.50 76 LYS A O 1
ATOM 619 N N . GLU A 1 77 ? -3.579 -8.077 9.461 1.00 94.56 77 GLU A N 1
ATOM 620 C CA . GLU A 1 77 ? -2.295 -8.517 10.024 1.00 94.56 77 GLU A CA 1
ATOM 621 C C . GLU A 1 77 ? -1.301 -8.932 8.944 1.00 94.56 77 GLU A C 1
ATOM 623 O O . GLU A 1 77 ? -0.109 -8.655 9.054 1.00 94.56 77 GLU A O 1
ATOM 628 N N . SER A 1 78 ? -1.785 -9.561 7.875 1.00 94.94 78 SER A N 1
ATOM 629 C CA . SER A 1 78 ? -0.949 -9.925 6.734 1.00 94.94 78 SER A CA 1
ATOM 630 C C . SER A 1 78 ? -0.492 -8.692 5.948 1.00 94.94 78 SER A C 1
ATOM 632 O O . SER A 1 78 ? 0.689 -8.576 5.632 1.00 94.94 78 SER A O 1
ATOM 634 N N . LEU A 1 79 ? -1.388 -7.734 5.685 1.00 95.56 79 LEU A N 1
ATOM 635 C CA . LEU A 1 79 ? -1.048 -6.493 4.979 1.00 95.56 79 LEU A CA 1
ATOM 636 C C . LEU A 1 79 ? -0.090 -5.595 5.773 1.00 95.56 79 LEU A C 1
ATOM 638 O O . LEU A 1 79 ? 0.774 -4.962 5.176 1.00 95.56 79 LEU A O 1
ATOM 642 N N . LEU A 1 80 ? -0.207 -5.555 7.103 1.00 95.12 80 LEU A N 1
ATOM 643 C CA . LEU A 1 80 ? 0.658 -4.753 7.978 1.00 95.12 80 LEU A CA 1
ATOM 644 C C . LEU A 1 80 ? 2.119 -5.231 8.012 1.00 95.12 80 LEU A C 1
ATOM 646 O O . LEU A 1 80 ? 2.989 -4.491 8.467 1.00 95.12 80 LEU A O 1
ATOM 650 N N . LYS A 1 81 ? 2.413 -6.437 7.511 1.00 94.50 81 LYS A N 1
ATOM 651 C CA . LYS A 1 81 ? 3.794 -6.913 7.328 1.00 94.50 81 LYS A CA 1
ATOM 652 C C . LYS A 1 81 ? 4.498 -6.207 6.165 1.00 94.50 81 LYS A C 1
ATOM 654 O O . LYS A 1 81 ? 5.725 -6.202 6.114 1.00 94.50 81 LYS A O 1
ATOM 659 N N . LEU A 1 82 ? 3.746 -5.608 5.236 1.00 95.69 82 LEU A N 1
ATOM 660 C CA . LEU A 1 82 ? 4.314 -4.960 4.058 1.00 95.69 82 LEU A CA 1
ATOM 661 C C . LEU A 1 82 ? 4.946 -3.596 4.399 1.00 95.69 82 LEU A C 1
ATOM 663 O O . LEU A 1 82 ? 4.307 -2.748 5.032 1.00 95.69 82 LEU A O 1
ATOM 667 N N . PRO A 1 83 ? 6.173 -3.315 3.923 1.00 94.94 83 PRO A N 1
ATOM 668 C CA . PRO A 1 83 ? 6.848 -2.047 4.179 1.00 94.94 83 PRO A CA 1
ATOM 669 C C . PRO A 1 83 ? 6.051 -0.824 3.707 1.00 94.94 83 PRO A C 1
ATOM 671 O O . PRO A 1 83 ? 5.762 -0.652 2.526 1.00 94.94 83 PRO A O 1
ATOM 674 N N . GLY A 1 84 ? 5.755 0.094 4.628 1.00 93.88 84 GLY A N 1
ATOM 675 C CA . GLY A 1 84 ? 5.013 1.320 4.316 1.00 93.88 84 GLY A CA 1
ATOM 676 C C . GLY A 1 84 ? 3.490 1.152 4.265 1.00 93.88 84 GLY A C 1
ATOM 677 O O . GLY A 1 84 ? 2.793 2.117 3.938 1.00 93.88 84 GLY A O 1
ATOM 678 N N . VAL A 1 85 ? 2.965 -0.025 4.624 1.00 95.88 85 VAL A N 1
ATOM 679 C CA . VAL A 1 85 ? 1.534 -0.262 4.840 1.00 95.88 85 VAL A CA 1
ATOM 680 C C . VAL A 1 85 ? 1.225 -0.152 6.335 1.00 95.88 85 VAL A C 1
ATOM 682 O O . VAL A 1 85 ? 1.580 -1.015 7.125 1.00 95.88 85 VAL A O 1
ATOM 685 N N . GLY A 1 86 ? 0.568 0.942 6.727 1.00 93.94 86 GLY A N 1
ATOM 686 C CA . GLY A 1 86 ? -0.007 1.113 8.069 1.00 93.94 86 GLY A CA 1
ATOM 687 C C . GLY A 1 86 ? -1.521 0.901 8.072 1.00 93.94 86 GLY A C 1
ATOM 688 O O . GLY A 1 86 ? -2.109 0.698 7.010 1.00 93.94 86 GLY A O 1
ATOM 689 N N . ASP A 1 87 ? -2.162 1.029 9.237 1.00 92.19 87 ASP A N 1
ATOM 690 C CA . ASP A 1 87 ? -3.592 0.736 9.445 1.00 92.19 87 ASP A CA 1
ATOM 691 C C . ASP A 1 87 ? -4.501 1.338 8.371 1.00 92.19 87 ASP A C 1
ATOM 693 O O . ASP A 1 87 ? -5.191 0.614 7.659 1.00 92.19 87 ASP A O 1
ATOM 697 N N . LYS A 1 88 ? -4.409 2.655 8.160 1.00 93.44 88 LYS A N 1
ATOM 698 C CA . LYS A 1 88 ? -5.193 3.365 7.141 1.00 93.44 88 LYS A CA 1
ATOM 699 C C . LYS A 1 88 ? -4.997 2.785 5.740 1.00 93.44 88 LYS A C 1
ATOM 701 O O . LYS A 1 88 ? -5.944 2.702 4.963 1.00 93.44 88 LYS A O 1
ATOM 706 N N . VAL A 1 89 ? -3.758 2.450 5.375 1.00 96.31 89 VAL A N 1
ATOM 707 C CA . VAL A 1 89 ? -3.439 1.919 4.040 1.00 96.31 89 VAL A CA 1
ATOM 708 C C . VAL A 1 89 ? -3.953 0.488 3.906 1.00 96.31 89 VAL A C 1
ATOM 710 O O . VAL A 1 89 ? -4.542 0.173 2.877 1.00 96.31 89 VAL A O 1
ATOM 713 N N . ALA A 1 90 ? -3.794 -0.339 4.942 1.00 95.94 90 ALA A N 1
ATOM 714 C CA . ALA A 1 90 ? -4.354 -1.685 4.987 1.00 95.94 90 ALA A CA 1
ATOM 715 C C . ALA A 1 90 ? -5.882 -1.645 4.842 1.00 95.94 90 ALA A C 1
ATOM 717 O O . ALA A 1 90 ? -6.424 -2.355 4.002 1.00 95.94 90 ALA A O 1
ATOM 718 N N . ASP A 1 91 ? -6.564 -0.752 5.565 1.00 95.50 91 ASP A N 1
ATOM 719 C CA . ASP A 1 91 ? -8.013 -0.564 5.457 1.00 95.50 91 ASP A CA 1
ATOM 720 C C . ASP A 1 91 ? -8.432 -0.093 4.056 1.00 95.50 91 ASP A C 1
ATOM 722 O O . ASP A 1 91 ? -9.404 -0.604 3.505 1.00 95.50 91 ASP A O 1
ATOM 726 N N . CYS A 1 92 ? -7.669 0.802 3.411 1.00 96.88 92 CYS A N 1
ATOM 727 C CA . CYS A 1 92 ? -7.910 1.154 2.005 1.00 96.88 92 CYS A CA 1
ATOM 728 C C . CYS A 1 92 ? -7.779 -0.059 1.068 1.00 96.88 92 CYS A C 1
ATOM 730 O O . CYS A 1 92 ? -8.602 -0.222 0.171 1.00 96.88 92 CYS A O 1
ATOM 732 N N . ILE A 1 93 ? -6.747 -0.893 1.238 1.00 96.44 93 ILE A N 1
ATOM 733 C CA . ILE A 1 93 ? -6.542 -2.091 0.408 1.00 96.44 93 ILE A CA 1
ATOM 734 C C . ILE A 1 93 ? -7.700 -3.071 0.624 1.00 96.44 93 ILE A C 1
ATOM 736 O O . ILE A 1 93 ? -8.289 -3.551 -0.346 1.00 96.44 93 ILE A O 1
ATOM 740 N N . MET A 1 94 ? -8.059 -3.330 1.881 1.00 95.81 94 MET A N 1
ATOM 741 C CA . MET A 1 94 ? -9.137 -4.246 2.242 1.00 95.81 94 MET A CA 1
ATOM 742 C C . MET A 1 94 ? -10.487 -3.804 1.671 1.00 95.81 94 MET A C 1
ATOM 744 O O . MET A 1 94 ? -11.169 -4.611 1.038 1.00 95.81 94 MET A O 1
ATOM 748 N N . LEU A 1 95 ? -10.825 -2.520 1.809 1.00 96.25 95 LEU A N 1
ATOM 749 C CA . LEU A 1 95 ? -12.081 -1.968 1.308 1.00 96.25 95 LEU A CA 1
ATOM 750 C C . LEU A 1 95 ? -12.147 -1.965 -0.226 1.00 96.25 95 LEU A C 1
ATOM 752 O O . LEU A 1 95 ? -13.138 -2.398 -0.804 1.00 96.25 95 LEU A O 1
ATOM 756 N N . PHE A 1 96 ? -11.097 -1.485 -0.902 1.00 96.44 96 PHE A N 1
ATOM 757 C CA . PHE A 1 96 ? -11.14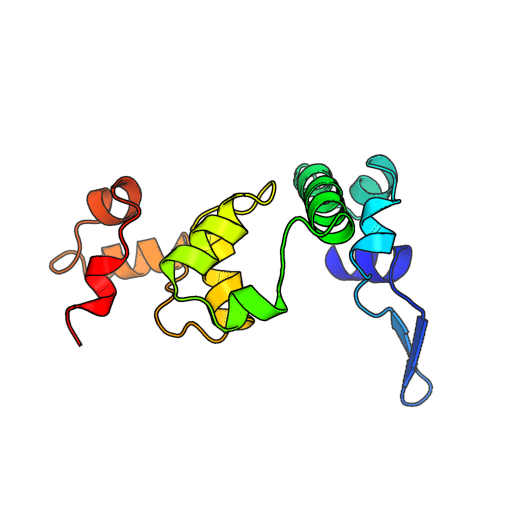9 -1.244 -2.350 1.00 96.44 96 PHE A CA 1
ATOM 758 C C . PHE A 1 96 ? -10.757 -2.446 -3.212 1.00 96.44 96 PHE A C 1
ATOM 760 O O . PHE A 1 96 ? -11.020 -2.425 -4.413 1.00 96.44 96 PHE A O 1
ATOM 767 N N . SER A 1 97 ? -10.109 -3.471 -2.645 1.00 95.00 97 SER A N 1
ATOM 768 C CA . SER A 1 97 ? -9.619 -4.621 -3.425 1.00 95.00 97 SER A CA 1
ATOM 769 C C . SER A 1 97 ? -9.955 -5.999 -2.855 1.00 95.00 97 SER A C 1
ATOM 771 O O . SER A 1 97 ? -9.910 -6.971 -3.607 1.00 95.00 97 SER A O 1
ATOM 773 N N . LEU A 1 98 ? -10.314 -6.105 -1.567 1.00 94.94 98 LEU A N 1
ATOM 774 C CA . LEU A 1 98 ? -10.581 -7.392 -0.902 1.00 94.94 98 LEU A CA 1
ATOM 775 C C . LEU A 1 98 ? -12.030 -7.549 -0.410 1.00 94.94 98 LEU A C 1
ATOM 777 O O . LEU A 1 98 ? -12.322 -8.534 0.264 1.00 94.94 98 LEU A O 1
ATOM 781 N N . GLU A 1 99 ? -12.922 -6.613 -0.754 1.00 94.31 99 GLU A N 1
ATOM 782 C CA . GLU A 1 99 ? -14.364 -6.654 -0.437 1.00 94.31 99 GLU A CA 1
ATOM 783 C C . GLU A 1 99 ? -14.677 -6.732 1.072 1.00 94.31 99 GLU A C 1
ATOM 785 O O . GLU A 1 99 ? -15.717 -7.246 1.476 1.00 94.31 99 GLU A O 1
ATOM 790 N N . LYS A 1 100 ? -13.791 -6.201 1.925 1.00 93.44 100 LYS A N 1
ATOM 791 C CA . LYS A 1 100 ? -14.036 -6.087 3.372 1.00 93.44 100 LYS A CA 1
ATOM 792 C C . LYS A 1 100 ? -14.776 -4.788 3.660 1.00 93.44 100 LYS A C 1
ATOM 794 O O . LYS A 1 100 ? -14.156 -3.751 3.894 1.00 93.44 100 LYS A O 1
ATOM 799 N N . LEU A 1 101 ? -16.102 -4.833 3.578 1.00 93.56 101 LEU A N 1
ATOM 800 C CA . LEU A 1 101 ? -16.971 -3.666 3.773 1.00 93.56 101 LEU A CA 1
ATOM 801 C C . LEU A 1 101 ? -16.940 -3.133 5.213 1.00 93.56 101 LEU A C 1
ATOM 803 O O . LEU A 1 101 ? -17.295 -1.985 5.454 1.00 93.56 101 LEU A O 1
ATOM 807 N N . GLU A 1 102 ? -16.476 -3.947 6.157 1.00 90.06 102 GLU A N 1
ATOM 808 C CA . GLU A 1 102 ? -16.221 -3.573 7.543 1.00 90.06 102 GLU A CA 1
ATOM 809 C C . GLU A 1 102 ? -14.948 -2.721 7.732 1.00 90.06 102 GLU A C 1
ATOM 811 O O . GLU A 1 102 ? -14.730 -2.181 8.817 1.00 90.06 102 GLU A O 1
ATOM 816 N N . ALA A 1 103 ? -14.096 -2.587 6.706 1.00 93.06 103 ALA A N 1
ATOM 817 C CA . ALA A 1 103 ? -12.882 -1.782 6.783 1.00 93.06 103 ALA A CA 1
ATOM 818 C C . ALA A 1 103 ? -13.193 -0.276 6.710 1.00 93.06 103 ALA A C 1
ATOM 820 O O . ALA A 1 103 ? -13.862 0.189 5.787 1.00 93.06 103 ALA A O 1
ATOM 821 N N . PHE A 1 104 ? -12.639 0.510 7.640 1.00 91.06 104 PHE A N 1
ATOM 822 C CA . PHE A 1 104 ? -12.879 1.953 7.726 1.00 91.06 104 PHE A CA 1
ATOM 823 C C . PHE A 1 104 ? -11.561 2.748 7.690 1.00 91.06 104 PHE A C 1
ATOM 825 O O . PHE A 1 104 ? -10.906 2.929 8.719 1.00 91.06 104 PHE A O 1
ATOM 832 N N . PRO A 1 105 ? -11.135 3.242 6.510 1.00 92.38 105 PRO A N 1
ATOM 833 C CA . PRO A 1 105 ? -9.876 3.969 6.380 1.00 92.38 105 PRO A CA 1
ATOM 834 C C . PRO A 1 105 ? -9.901 5.331 7.096 1.00 92.38 105 PRO A C 1
ATOM 836 O O . PRO A 1 105 ? -10.394 6.325 6.563 1.00 92.38 105 PRO A O 1
ATOM 839 N N . LEU A 1 106 ? -9.311 5.397 8.290 1.00 90.25 106 LEU A N 1
ATOM 840 C CA . LEU A 1 106 ? -9.202 6.622 9.090 1.00 90.25 106 LEU A CA 1
ATOM 841 C C . LEU A 1 106 ? -8.065 7.523 8.593 1.00 90.25 106 LEU A C 1
ATOM 843 O O . LEU A 1 106 ? -6.914 7.398 9.010 1.00 90.25 106 LEU A O 1
ATOM 847 N N . ASP A 1 107 ? -8.382 8.444 7.686 1.00 90.75 107 ASP A N 1
ATOM 848 C CA . ASP A 1 107 ? -7.474 9.524 7.301 1.00 90.75 107 ASP A CA 1
ATOM 849 C C . ASP A 1 107 ? -7.736 10.828 8.073 1.00 90.75 107 ASP A C 1
ATOM 851 O O . ASP A 1 107 ? -8.627 10.924 8.919 1.00 90.75 107 ASP A O 1
ATOM 855 N N . THR A 1 108 ? -6.939 11.858 7.786 1.00 90.25 108 THR A N 1
ATOM 856 C CA . THR A 1 108 ? -7.035 13.146 8.481 1.00 90.25 108 THR A CA 1
ATOM 857 C C . THR A 1 108 ? -8.374 13.852 8.274 1.00 90.25 108 THR A C 1
ATOM 859 O O . THR A 1 108 ? -8.783 14.614 9.146 1.00 90.25 108 THR A O 1
ATOM 862 N N . TRP A 1 109 ? -9.070 13.626 7.158 1.00 92.06 109 TRP A N 1
ATOM 863 C CA . TRP A 1 109 ? -10.393 14.200 6.917 1.00 92.06 109 TRP A CA 1
ATOM 864 C 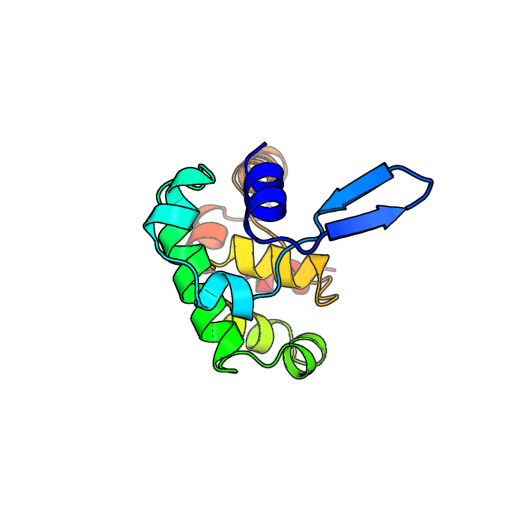C . TRP A 1 109 ? -11.476 13.422 7.647 1.00 92.06 109 TRP A C 1
ATOM 866 O O . TRP A 1 109 ? -12.330 14.041 8.278 1.00 92.06 109 TRP A O 1
ATOM 876 N N . MET A 1 110 ? -11.400 12.092 7.640 1.00 90.75 110 MET A N 1
ATOM 877 C CA . MET A 1 110 ? -12.309 11.248 8.413 1.00 90.75 110 MET A CA 1
ATOM 878 C C . MET A 1 110 ? -12.228 11.573 9.902 1.00 90.75 110 MET A C 1
ATOM 880 O O . MET A 1 110 ? -13.258 11.765 10.541 1.00 90.75 110 MET A O 1
ATOM 884 N N . ILE A 1 111 ? -11.018 11.747 10.439 1.00 87.31 111 ILE A N 1
ATOM 885 C CA . ILE A 1 111 ? -10.819 12.155 11.836 1.00 87.31 111 ILE A CA 1
ATOM 886 C C . ILE A 1 111 ? -11.474 13.516 12.111 1.00 87.31 111 ILE A C 1
ATOM 888 O O . ILE A 1 111 ? -12.210 13.645 13.086 1.00 87.31 111 ILE A O 1
ATOM 892 N N . LYS A 1 112 ? -11.278 14.513 11.235 1.00 90.06 112 LYS A N 1
ATOM 893 C CA . LYS A 1 112 ? -11.918 15.836 11.371 1.00 90.06 112 LYS A CA 1
ATOM 894 C C . LYS A 1 112 ? -13.445 15.755 11.335 1.00 90.06 112 LYS A C 1
ATOM 896 O O . LYS A 1 112 ? -14.109 16.485 12.062 1.00 90.06 112 LYS A O 1
ATOM 901 N N . ILE A 1 113 ? -14.007 14.891 10.490 1.00 91.31 113 ILE A N 1
ATOM 902 C CA . ILE A 1 113 ? -15.456 14.671 10.404 1.00 91.31 113 ILE A CA 1
ATOM 903 C C . ILE A 1 113 ? -15.968 14.036 11.700 1.00 91.31 113 ILE A C 1
ATOM 905 O O . ILE A 1 113 ? -16.941 14.526 12.269 1.00 91.31 113 ILE A O 1
ATOM 909 N N . LEU A 1 114 ? -15.292 13.003 12.209 1.00 88.75 114 LEU A N 1
ATOM 910 C CA . LEU A 1 114 ? -15.653 12.362 13.476 1.00 88.75 114 LEU A CA 1
ATOM 911 C C . LEU A 1 114 ? -15.584 13.347 14.650 1.00 88.75 114 LEU A C 1
ATOM 913 O O . LEU A 1 114 ? -16.531 13.432 15.422 1.00 88.75 114 LEU A O 1
ATOM 917 N N . GLN A 1 115 ? -14.524 14.157 14.722 1.00 86.31 115 GLN A N 1
ATOM 918 C CA . GLN A 1 115 ? -14.354 15.229 15.714 1.00 86.31 115 GLN A CA 1
ATOM 919 C C . GLN A 1 115 ? -15.407 16.336 15.623 1.00 86.31 115 GLN A C 1
ATOM 921 O O . GLN A 1 115 ? -15.635 17.055 16.591 1.00 86.31 115 GLN A O 1
ATOM 926 N N . LYS A 1 116 ? -15.996 16.544 14.445 1.00 90.25 116 LYS A N 1
ATOM 927 C CA . LYS A 1 116 ? -16.980 17.606 14.238 1.00 90.25 116 LYS A CA 1
ATOM 928 C C . LYS A 1 116 ? -18.403 17.138 14.525 1.00 90.25 116 LYS A C 1
ATOM 930 O O . LYS A 1 116 ? -19.202 17.926 15.016 1.00 90.25 116 LYS A O 1
ATOM 935 N N . TYR A 1 117 ? -18.722 15.893 14.179 1.00 91.56 117 TYR A N 1
ATOM 936 C CA . TYR A 1 117 ? -20.106 15.415 14.135 1.00 91.56 117 TYR A CA 1
ATOM 937 C C . TYR A 1 117 ? -20.407 14.241 15.071 1.00 91.56 117 TYR A C 1
ATOM 939 O O . TYR A 1 117 ? -21.577 13.923 15.251 1.00 91.56 117 TYR A O 1
ATOM 947 N N . TYR A 1 118 ? -19.392 13.587 15.642 1.00 85.94 118 TYR A N 1
ATOM 948 C CA . TYR A 1 118 ? -19.567 12.340 16.396 1.00 85.94 118 TYR A CA 1
ATOM 949 C C . TYR A 1 118 ? -18.737 12.273 17.691 1.00 85.94 118 TYR A C 1
ATOM 951 O O . TYR A 1 118 ? -18.433 11.183 18.181 1.00 85.94 118 TYR A O 1
ATOM 959 N N . THR A 1 119 ? -18.361 13.420 18.255 1.00 83.69 119 THR A N 1
ATOM 960 C CA . THR A 1 119 ? -17.540 13.528 19.479 1.00 83.69 119 THR A CA 1
ATOM 961 C C . THR A 1 119 ? -18.205 12.905 20.706 1.00 83.69 119 THR A C 1
ATOM 963 O O . THR A 1 119 ? -17.529 12.415 21.602 1.00 83.69 119 THR A O 1
ATOM 966 N N . ASP A 1 120 ? -19.536 12.883 20.736 1.00 85.12 120 ASP A N 1
ATOM 967 C CA . ASP A 1 120 ? -20.358 12.232 21.758 1.00 85.12 120 ASP A CA 1
ATOM 968 C C . ASP A 1 120 ? -20.383 10.699 21.625 1.00 85.12 120 ASP A C 1
ATOM 970 O O . ASP A 1 120 ? -20.667 9.990 22.591 1.00 85.12 120 ASP A O 1
ATOM 974 N N . LYS A 1 121 ? -20.075 10.168 20.434 1.00 78.75 121 LYS A N 1
ATOM 975 C CA . LYS A 1 121 ? -20.130 8.727 20.135 1.00 78.75 121 LYS A CA 1
ATOM 976 C C . LYS A 1 121 ? -18.767 8.052 20.114 1.00 78.75 121 LYS A C 1
ATOM 978 O O . LYS A 1 121 ? -18.696 6.848 20.371 1.00 78.75 121 LYS A O 1
ATOM 983 N N . PHE A 1 122 ? -17.707 8.798 19.815 1.00 74.75 122 PHE A N 1
ATOM 984 C CA . PHE A 1 122 ? -16.350 8.274 19.721 1.00 74.75 122 PHE A CA 1
ATOM 985 C C . PHE A 1 122 ? -15.363 9.143 20.500 1.00 74.75 122 PHE A C 1
ATOM 987 O O . PHE A 1 122 ? -15.235 10.336 20.234 1.00 74.75 122 PHE A O 1
ATOM 994 N N . SER A 1 123 ? -14.581 8.522 21.391 1.00 76.75 123 SER A N 1
ATOM 995 C CA . SER A 1 123 ? -13.337 9.143 21.862 1.00 76.75 123 SER A CA 1
ATOM 996 C C . SER A 1 123 ? -12.298 9.025 20.753 1.00 76.75 123 SER A C 1
ATOM 998 O O . SER A 1 123 ? -11.911 7.928 20.340 1.00 76.75 123 SER A O 1
ATOM 1000 N N . ILE A 1 124 ? -11.862 10.177 20.256 1.00 71.56 124 ILE A N 1
ATOM 1001 C CA . ILE A 1 124 ? -10.891 10.261 19.169 1.00 71.56 124 ILE A CA 1
ATOM 1002 C C . ILE A 1 124 ? -9.507 9.837 19.660 1.00 71.56 124 ILE A C 1
ATOM 1004 O O . ILE A 1 124 ? -8.785 9.191 18.903 1.00 71.56 124 ILE A O 1
ATOM 1008 N N . GLU A 1 125 ? -9.157 10.107 20.927 1.00 68.31 125 GLU A N 1
ATOM 1009 C CA . GLU A 1 125 ? -7.910 9.589 21.500 1.00 68.31 125 GLU A CA 1
ATOM 1010 C C . GLU A 1 125 ? -7.891 8.060 21.452 1.00 68.31 125 GLU A C 1
ATOM 1012 O O . GLU A 1 125 ? -6.913 7.484 20.985 1.00 68.31 125 GLU A O 1
ATOM 1017 N N . LYS A 1 126 ? -8.995 7.400 21.828 1.00 66.81 126 LYS A N 1
ATOM 1018 C CA . LYS A 1 126 ? -9.101 5.935 21.762 1.00 66.81 126 LYS A CA 1
ATOM 1019 C C . LYS A 1 126 ? -9.093 5.396 20.338 1.00 66.81 126 LYS A C 1
ATOM 1021 O O . LYS A 1 126 ? -8.407 4.416 20.083 1.00 66.81 126 LYS A O 1
ATOM 1026 N N . LEU A 1 127 ? -9.775 6.041 19.389 1.00 68.62 127 LEU A N 1
ATOM 1027 C CA . LEU A 1 127 ? -9.735 5.619 17.981 1.00 68.62 127 LEU A CA 1
ATOM 1028 C C . LEU A 1 127 ? -8.325 5.690 17.378 1.00 68.62 127 LEU A C 1
ATOM 1030 O O . LEU A 1 127 ? -7.987 4.889 16.508 1.00 68.62 127 LEU A O 1
ATOM 1034 N N . LEU A 1 128 ? -7.505 6.635 17.840 1.00 65.19 128 LEU A N 1
ATOM 1035 C CA . LEU A 1 128 ? -6.121 6.793 17.398 1.00 65.19 128 LEU A CA 1
ATOM 1036 C C . LEU A 1 128 ? -5.137 5.909 18.185 1.00 65.19 128 LEU A C 1
ATOM 1038 O O . LEU A 1 128 ? -4.103 5.534 17.635 1.00 65.19 128 LEU A O 1
ATOM 1042 N N . GLN A 1 129 ? -5.443 5.570 19.444 1.00 58.66 129 GLN A N 1
ATOM 1043 C CA . GLN A 1 129 ? -4.581 4.773 20.329 1.00 58.66 129 GLN A CA 1
ATOM 1044 C C . GLN A 1 129 ? -4.852 3.266 20.274 1.00 58.66 129 GLN A C 1
ATOM 1046 O O . GLN A 1 129 ? -3.906 2.483 20.222 1.00 58.66 129 GLN A O 1
ATOM 1051 N N . GLU A 1 130 ? -6.117 2.839 20.301 1.00 54.12 130 GLU A N 1
ATOM 1052 C CA . GLU A 1 130 ? -6.475 1.428 20.497 1.00 54.12 130 GLU A CA 1
ATOM 1053 C C . GLU A 1 130 ? -6.313 0.595 19.223 1.00 54.12 130 GLU A C 1
ATOM 1055 O O . GLU A 1 130 ? -6.285 -0.629 19.309 1.00 54.12 130 GLU A O 1
ATOM 1060 N N . LYS A 1 131 ? -6.185 1.213 18.037 1.00 54.38 131 LYS A N 1
ATOM 1061 C CA . LYS A 1 131 ? -6.173 0.502 16.739 1.00 54.38 131 LYS A CA 1
ATOM 1062 C C . LYS A 1 131 ? -7.378 -0.444 16.550 1.00 54.38 131 LYS A C 1
ATOM 1064 O O . LYS A 1 131 ? -7.388 -1.250 15.620 1.00 54.38 131 LYS A O 1
ATOM 1069 N N . ASP A 1 132 ? -8.394 -0.354 17.413 1.00 47.69 132 ASP A N 1
ATOM 1070 C CA . ASP A 1 132 ? -9.448 -1.350 17.557 1.00 47.69 132 ASP A CA 1
ATOM 1071 C C . ASP A 1 132 ? -10.735 -0.816 16.912 1.00 47.69 132 ASP A C 1
ATOM 1073 O O . ASP A 1 132 ? -11.504 -0.038 17.477 1.00 47.69 132 ASP A O 1
ATOM 1077 N N . MET A 1 133 ? -10.976 -1.242 15.671 1.00 48.66 133 MET A N 1
ATOM 1078 C CA . MET A 1 133 ? -12.184 -0.911 14.906 1.00 48.66 133 MET A CA 1
ATOM 1079 C C . MET A 1 133 ? -13.453 -1.625 15.392 1.00 48.66 133 MET A C 1
ATOM 1081 O O . MET A 1 133 ? -14.528 -1.433 14.820 1.00 48.66 133 MET A O 1
ATOM 1085 N N . LYS A 1 134 ? -13.383 -2.397 16.485 1.00 45.38 134 LYS A N 1
ATOM 1086 C CA . LYS A 1 134 ? -14.553 -3.051 17.099 1.00 45.38 134 LYS A CA 1
ATOM 1087 C C . LYS A 1 134 ? -15.679 -2.076 17.455 1.00 45.38 134 LYS A C 1
ATOM 1089 O O . LYS A 1 134 ? -16.822 -2.507 17.595 1.00 45.38 134 LYS A O 1
ATOM 1094 N N . ILE A 1 135 ? -15.382 -0.779 17.571 1.00 50.25 135 ILE A N 1
ATOM 1095 C CA . ILE A 1 135 ? -16.375 0.263 17.851 1.00 50.25 135 ILE A CA 1
ATOM 1096 C C . ILE A 1 135 ? -17.350 0.455 16.674 1.00 50.25 135 ILE A C 1
ATOM 1098 O O . ILE A 1 135 ? -18.528 0.715 16.911 1.00 50.25 135 ILE A O 1
ATOM 1102 N N . PHE A 1 136 ? -16.908 0.275 15.423 1.00 51.44 136 PHE A N 1
ATOM 1103 C CA . PHE A 1 136 ? -17.768 0.472 14.247 1.00 51.44 136 PHE A CA 1
ATOM 1104 C C . PHE A 1 136 ? -18.656 -0.743 13.932 1.00 51.44 136 PHE A C 1
ATOM 1106 O O . PHE A 1 136 ? -19.783 -0.565 13.482 1.00 51.44 136 PHE A O 1
ATOM 1113 N N . ILE A 1 137 ? -18.199 -1.968 14.221 1.00 45.09 137 ILE A N 1
ATOM 1114 C CA . ILE A 1 137 ? -18.890 -3.206 13.805 1.00 45.09 137 ILE A CA 1
ATOM 1115 C C . ILE A 1 137 ? -20.021 -3.610 14.773 1.00 45.09 137 ILE A C 1
ATOM 1117 O O . ILE A 1 137 ? -20.961 -4.291 14.381 1.00 45.09 137 ILE A O 1
ATOM 1121 N N . ARG A 1 138 ? -19.980 -3.185 16.045 1.00 40.47 138 ARG A N 1
ATOM 1122 C CA . ARG A 1 138 ? -20.929 -3.646 17.083 1.00 40.47 138 ARG A CA 1
ATOM 1123 C C . ARG A 1 138 ? -22.192 -2.798 17.277 1.00 40.47 138 ARG A C 1
ATOM 1125 O O . ARG A 1 138 ? -22.968 -3.108 18.176 1.00 40.47 138 ARG A O 1
ATOM 1132 N N . LYS A 1 139 ? -22.395 -1.725 16.507 1.00 41.81 139 LYS A N 1
ATOM 1133 C CA . LYS A 1 139 ? -23.524 -0.790 16.708 1.00 41.81 139 LYS A CA 1
ATOM 1134 C C . LYS A 1 139 ? -24.461 -0.627 15.500 1.00 41.81 139 LYS A C 1
ATOM 1136 O O . LYS A 1 139 ? -25.237 0.324 15.495 1.00 41.81 139 LYS A O 1
ATOM 1141 N N . SER A 1 140 ? -24.382 -1.512 14.502 1.00 36.41 140 SER A N 1
ATOM 1142 C CA . SER A 1 140 ? -25.378 -1.600 13.416 1.00 36.41 140 SER A CA 1
ATOM 1143 C C . SER A 1 140 ? -26.385 -2.703 13.701 1.00 36.41 140 SER A C 1
ATOM 1145 O O . SER A 1 140 ? -25.932 -3.766 14.179 1.00 36.41 140 SER A O 1
#

pLDDT: mean 88.61, std 14.17, range [36.41, 98.06]

Radius of gyration: 18.15 Å; chains: 1; boundin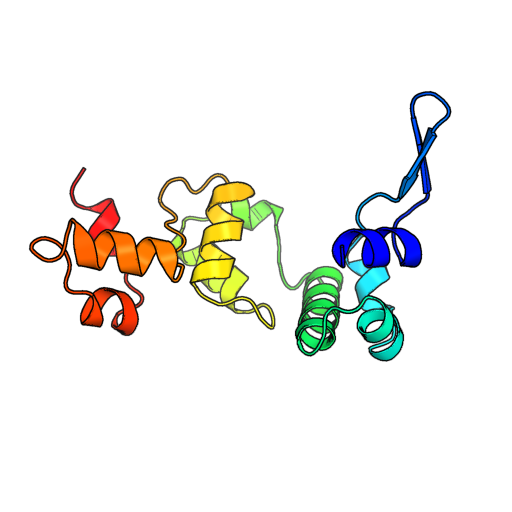g box: 43×34×54 Å